Protein AF-A0ABD4KV05-F1 (afdb_monomer)

Radius of gyration: 11.91 Å; Cα contacts (8 Å, |Δi|>4): 58; chains: 1; bounding box: 19×21×37 Å

Foldseek 3Di:
DCPLQVVQLVQQLVLLVVLLVCLVVPVVVSCVPVVDDSVVSVVSVVDDSVRSSVVSSDSDHD

Secondary structure (DSSP, 8-state):
--HHHHHHHHHHHHHHHHHHHHHHH-HHHHHHHH---HHHHHHHHH--HHHHHHHHT-SS--

Organism: Vibrio anguillarum (NCBI:txid55601)

Solvent-accessible surface area (backbone atoms only — not comparable to full-atom values): 3474 Å² total; per-residue (Å²): 144,64,62,70,60,55,51,32,22,53,50,29,36,51,49,52,50,54,47,26,57,39,25,67,77,39,52,68,59,28,29,66,77,68,71,41,55,67,71,54,45,56,48,43,57,72,48,52,74,69,53,47,52,61,60,16,66,39,93,56,84,118

Structure (mmCIF, N/CA/C/O backbone):
data_AF-A0ABD4KV05-F1
#
_entry.id   AF-A0ABD4KV05-F1
#
loop_
_atom_site.group_PDB
_atom_site.id
_atom_site.type_symbol
_atom_site.label_atom_id
_atom_site.label_alt_id
_atom_site.label_comp_id
_atom_site.label_asym_id
_atom_site.label_entity_id
_atom_site.label_seq_id
_atom_site.pdbx_PDB_ins_code
_atom_site.Cartn_x
_atom_site.Cartn_y
_atom_site.Cartn_z
_atom_site.occupancy
_atom_site.B_iso_or_equiv
_atom_site.auth_seq_id
_atom_site.auth_comp_id
_atom_site.auth_asym_id
_atom_site.auth_atom_id
_atom_site.pdbx_PDB_model_num
ATOM 1 N N . MET A 1 1 ? 7.803 12.892 -25.655 1.00 42.78 1 MET A N 1
ATOM 2 C CA . MET A 1 1 ? 6.529 12.949 -24.903 1.00 42.78 1 MET A CA 1
ATOM 3 C C . MET A 1 1 ? 6.406 11.692 -24.038 1.00 42.78 1 MET A C 1
ATOM 5 O O . MET A 1 1 ? 5.614 10.818 -24.345 1.00 42.78 1 MET A O 1
ATOM 9 N N . THR A 1 2 ? 7.232 11.575 -22.996 1.00 52.16 2 THR A N 1
ATOM 10 C CA . THR A 1 2 ? 7.283 10.422 -22.061 1.00 52.16 2 THR A CA 1
ATOM 11 C C . THR A 1 2 ? 7.034 10.833 -20.604 1.00 52.16 2 THR A C 1
ATOM 13 O O . THR A 1 2 ? 6.942 9.979 -19.730 1.00 52.16 2 THR A O 1
ATOM 16 N N . THR A 1 3 ? 6.898 12.137 -20.355 1.00 59.03 3 THR A N 1
ATOM 17 C CA . THR A 1 3 ? 6.921 12.781 -19.035 1.00 59.03 3 THR A CA 1
ATOM 18 C C . THR A 1 3 ? 5.795 12.268 -18.130 1.00 59.03 3 THR A C 1
ATOM 20 O O . THR A 1 3 ? 6.067 11.715 -17.074 1.00 59.03 3 THR A O 1
ATOM 23 N N . ASN A 1 4 ? 4.548 12.254 -18.614 1.00 67.00 4 ASN A N 1
ATOM 24 C CA . ASN A 1 4 ? 3.395 11.916 -17.772 1.00 67.00 4 ASN A CA 1
ATOM 25 C C . ASN A 1 4 ? 3.408 10.481 -17.215 1.00 67.00 4 ASN A C 1
ATOM 27 O O . ASN A 1 4 ? 2.984 10.272 -16.087 1.00 67.00 4 ASN A O 1
ATOM 31 N N . GLN A 1 5 ? 3.881 9.484 -17.973 1.00 71.06 5 GLN A N 1
ATOM 32 C CA . GLN A 1 5 ? 3.890 8.094 -17.489 1.00 71.06 5 GLN A CA 1
ATOM 33 C C . GLN A 1 5 ? 4.981 7.850 -16.445 1.00 71.06 5 GLN A C 1
ATOM 35 O O . GLN A 1 5 ? 4.748 7.123 -15.484 1.00 71.06 5 GLN A O 1
ATOM 40 N N . GLN A 1 6 ? 6.157 8.462 -16.611 1.00 78.50 6 GLN A N 1
ATOM 41 C CA . GLN A 1 6 ? 7.218 8.378 -15.605 1.00 78.50 6 GLN A CA 1
ATOM 42 C C . GLN A 1 6 ? 6.859 9.172 -14.345 1.00 78.50 6 GLN A C 1
ATOM 44 O O . GLN A 1 6 ? 7.133 8.696 -13.246 1.00 78.50 6 GLN A O 1
ATOM 49 N N . ASP A 1 7 ? 6.189 10.316 -14.491 1.00 82.38 7 ASP A N 1
ATOM 50 C CA . ASP A 1 7 ? 5.710 11.108 -13.357 1.00 82.38 7 ASP A CA 1
ATOM 51 C C . ASP A 1 7 ? 4.617 10.365 -12.573 1.00 82.38 7 ASP A C 1
ATOM 53 O O . ASP A 1 7 ? 4.688 10.283 -11.347 1.00 82.38 7 ASP A O 1
ATOM 57 N N . PHE A 1 8 ? 3.645 9.745 -13.261 1.00 84.44 8 PHE A N 1
ATOM 58 C CA . PHE A 1 8 ? 2.635 8.908 -12.601 1.00 84.44 8 PHE A CA 1
ATOM 59 C C . PHE A 1 8 ? 3.255 7.689 -11.931 1.00 84.44 8 PHE A C 1
ATOM 61 O O . PHE A 1 8 ? 2.901 7.383 -10.798 1.00 84.44 8 PHE A O 1
ATOM 68 N N . TYR A 1 9 ? 4.224 7.040 -12.575 1.00 86.94 9 TYR A N 1
ATOM 69 C CA . TYR A 1 9 ? 4.950 5.932 -11.967 1.00 86.94 9 TYR A CA 1
ATOM 70 C C . TYR A 1 9 ? 5.636 6.345 -10.661 1.00 86.94 9 TYR A C 1
ATOM 72 O O . TYR A 1 9 ? 5.473 5.682 -9.639 1.00 86.94 9 TYR A O 1
ATOM 80 N N . GLN A 1 10 ? 6.379 7.455 -10.670 1.00 87.75 10 GLN A N 1
ATOM 81 C CA . GLN A 1 10 ? 7.082 7.938 -9.482 1.00 87.75 10 GLN A CA 1
ATOM 82 C C . GLN A 1 10 ? 6.114 8.344 -8.368 1.00 87.75 10 GLN A C 1
ATOM 84 O O . GLN A 1 10 ? 6.355 8.015 -7.206 1.00 87.75 10 GLN A O 1
ATOM 89 N N . LEU A 1 11 ? 5.010 9.009 -8.714 1.00 89.44 11 LEU A N 1
ATOM 90 C CA . LEU A 1 11 ? 4.002 9.426 -7.746 1.00 89.44 11 LEU A CA 1
ATOM 91 C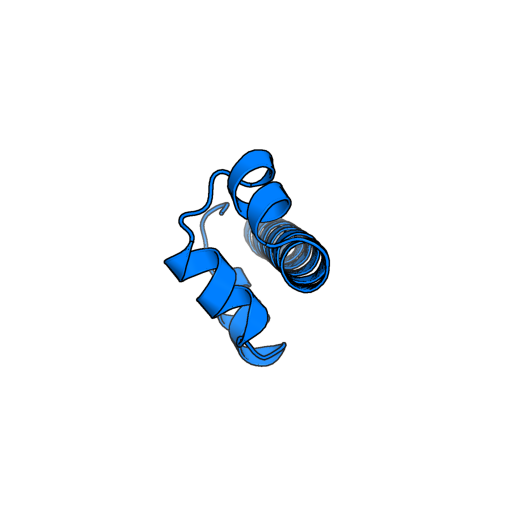 C . LEU A 1 11 ? 3.275 8.225 -7.129 1.00 89.44 11 LEU A C 1
ATOM 93 O O . LEU A 1 11 ? 3.165 8.139 -5.907 1.00 89.44 11 LEU A O 1
ATOM 97 N N . ASN A 1 12 ? 2.852 7.269 -7.957 1.00 89.88 12 ASN A N 1
ATOM 98 C CA . AS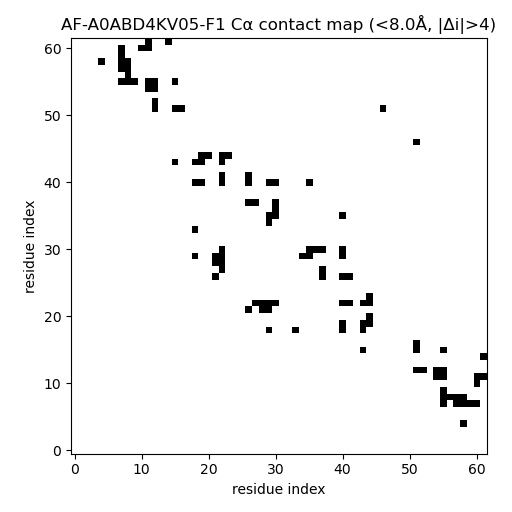N A 1 12 ? 2.206 6.036 -7.516 1.00 89.88 12 ASN A CA 1
ATOM 99 C C . ASN A 1 12 ? 3.137 5.220 -6.616 1.00 89.88 12 ASN A C 1
ATOM 101 O O . ASN A 1 12 ? 2.724 4.720 -5.573 1.00 89.88 12 ASN A O 1
ATOM 105 N N . LEU A 1 13 ? 4.414 5.114 -6.987 1.00 89.88 13 LEU A N 1
ATOM 106 C CA . LEU A 1 13 ? 5.398 4.389 -6.194 1.00 89.88 13 LEU A CA 1
ATOM 107 C C . LEU A 1 13 ? 5.623 5.067 -4.835 1.00 89.88 13 LEU A C 1
ATOM 109 O O . LEU A 1 1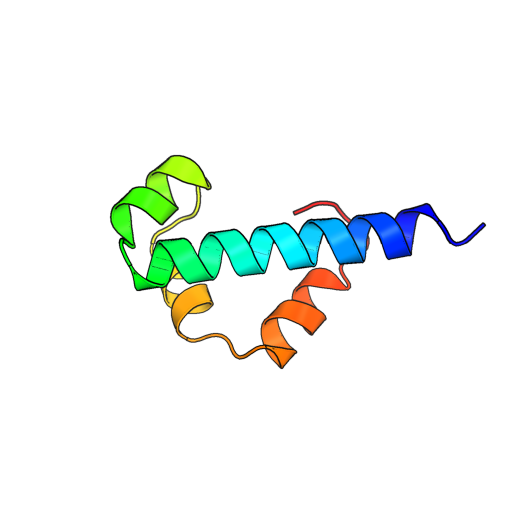3 ? 5.626 4.391 -3.807 1.00 89.88 13 LEU A O 1
ATOM 113 N N . ALA A 1 14 ? 5.751 6.397 -4.810 1.00 91.19 14 ALA A N 1
ATOM 114 C CA . ALA A 1 14 ? 5.889 7.161 -3.572 1.00 91.19 14 ALA A CA 1
ATOM 115 C C . ALA A 1 14 ? 4.658 7.011 -2.662 1.00 91.19 14 ALA A C 1
ATOM 117 O O . ALA A 1 14 ? 4.813 6.780 -1.461 1.00 91.19 14 ALA A O 1
ATOM 118 N N . TYR A 1 15 ? 3.453 7.076 -3.236 1.00 91.69 15 TYR A N 1
ATOM 119 C CA . TYR A 1 15 ? 2.197 6.856 -2.522 1.00 91.69 15 TYR A CA 1
ATOM 120 C C . TYR A 1 15 ? 2.156 5.466 -1.878 1.00 91.69 15 TYR A C 1
ATOM 122 O O . TYR A 1 15 ? 1.939 5.345 -0.673 1.00 91.69 15 TYR A O 1
ATOM 130 N N . LEU A 1 16 ? 2.442 4.417 -2.654 1.00 91.62 16 LEU A N 1
ATOM 131 C CA . LEU A 1 16 ? 2.414 3.035 -2.180 1.00 91.62 16 LEU A CA 1
ATOM 132 C C . LEU A 1 16 ? 3.462 2.767 -1.091 1.00 91.62 16 LEU A C 1
ATOM 134 O O . LEU A 1 16 ? 3.176 2.065 -0.120 1.00 91.62 16 LEU A O 1
ATOM 138 N N . HIS A 1 17 ? 4.661 3.344 -1.213 1.00 92.94 17 HIS A N 1
ATOM 139 C CA . HIS A 1 17 ? 5.682 3.249 -0.169 1.00 92.94 17 HIS A CA 1
ATOM 140 C C . HIS A 1 17 ? 5.258 3.961 1.115 1.00 92.94 17 HIS A C 1
ATOM 142 O O . HIS A 1 17 ? 5.390 3.381 2.192 1.00 92.94 17 HIS A O 1
ATOM 148 N N . ALA A 1 18 ? 4.720 5.178 1.017 1.00 92.31 18 ALA A N 1
ATOM 149 C CA . ALA A 1 18 ? 4.245 5.921 2.180 1.00 92.31 18 ALA A CA 1
ATOM 150 C C . ALA A 1 18 ? 3.089 5.192 2.885 1.00 92.31 18 ALA A C 1
ATOM 152 O O . ALA A 1 18 ? 3.100 5.060 4.110 1.00 92.31 18 ALA A O 1
ATOM 153 N N . ALA A 1 19 ? 2.136 4.663 2.112 1.00 92.25 19 ALA A N 1
ATOM 154 C CA . ALA A 1 19 ? 1.017 3.885 2.630 1.00 92.25 19 ALA A CA 1
ATOM 155 C C . ALA A 1 19 ? 1.495 2.611 3.335 1.00 92.25 19 ALA A C 1
ATOM 157 O O . ALA A 1 19 ? 1.049 2.321 4.442 1.00 92.25 19 ALA A O 1
ATOM 158 N N . ARG A 1 20 ? 2.448 1.881 2.744 1.00 93.56 20 ARG A N 1
ATOM 159 C CA . ARG A 1 20 ? 3.014 0.661 3.334 1.00 93.56 20 ARG A CA 1
ATOM 160 C C . ARG A 1 20 ? 3.797 0.923 4.615 1.00 93.56 20 ARG A C 1
ATOM 162 O O . ARG A 1 20 ? 3.666 0.158 5.566 1.00 93.56 20 ARG A O 1
ATOM 169 N N . GLU A 1 21 ? 4.623 1.963 4.649 1.00 94.00 21 GLU A N 1
ATOM 170 C CA . GLU A 1 21 ? 5.408 2.277 5.845 1.00 94.00 21 GLU A CA 1
ATOM 171 C C . GLU A 1 21 ? 4.502 2.713 6.999 1.00 94.00 21 GLU A C 1
ATOM 173 O O . GLU A 1 21 ? 4.682 2.237 8.119 1.00 94.00 21 GLU A O 1
ATOM 178 N N . LEU A 1 22 ? 3.463 3.514 6.728 1.00 93.19 22 LEU A N 1
ATOM 179 C CA . LEU A 1 22 ? 2.462 3.824 7.747 1.00 93.19 22 LEU A CA 1
ATOM 180 C C . LEU A 1 22 ? 1.692 2.571 8.174 1.00 93.19 22 LEU A C 1
ATOM 182 O O . LEU A 1 22 ? 1.547 2.338 9.367 1.00 93.19 22 LEU A O 1
ATOM 186 N N . ALA A 1 23 ? 1.273 1.730 7.226 1.00 92.94 23 ALA A N 1
ATOM 187 C CA . ALA A 1 23 ? 0.545 0.494 7.506 1.00 92.94 23 ALA A CA 1
ATOM 188 C C . ALA A 1 23 ? 1.320 -0.472 8.414 1.00 92.94 23 ALA A C 1
ATOM 190 O O . ALA A 1 23 ? 0.721 -1.170 9.224 1.00 92.94 23 ALA A O 1
ATOM 191 N N . ARG A 1 24 ? 2.652 -0.510 8.309 1.00 92.31 24 ARG A N 1
ATOM 192 C CA . ARG A 1 24 ? 3.512 -1.344 9.165 1.00 92.31 24 ARG A CA 1
ATOM 193 C C . ARG A 1 24 ? 3.597 -0.854 10.607 1.00 92.31 24 ARG A C 1
ATOM 195 O O . ARG A 1 24 ? 3.822 -1.666 11.500 1.00 92.31 24 ARG A O 1
ATOM 202 N N . ILE A 1 25 ? 3.470 0.452 10.818 1.00 94.69 25 ILE A N 1
ATOM 203 C CA . ILE A 1 25 ? 3.554 1.083 12.139 1.00 94.69 25 ILE A CA 1
ATOM 204 C C . ILE A 1 25 ? 2.168 1.113 12.787 1.00 94.69 25 ILE A C 1
ATOM 206 O O . ILE A 1 25 ? 2.011 0.694 13.931 1.00 94.69 25 ILE A O 1
ATOM 210 N N . ASP A 1 26 ? 1.175 1.595 12.040 1.00 93.9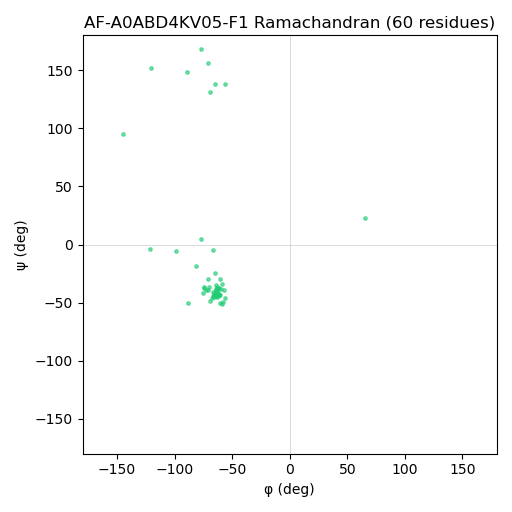4 26 ASP A N 1
ATOM 211 C CA . ASP A 1 26 ? -0.213 1.741 12.462 1.00 93.94 26 ASP A CA 1
ATOM 212 C C . ASP A 1 26 ? -1.173 1.473 11.280 1.00 93.94 26 ASP A C 1
ATOM 214 O O . ASP A 1 26 ? -1.483 2.370 10.483 1.00 93.94 26 ASP A O 1
ATOM 218 N N . PRO A 1 27 ? -1.680 0.231 11.156 1.00 91.44 27 PRO A N 1
ATOM 219 C CA . PRO A 1 27 ? -2.625 -0.136 10.108 1.00 91.44 27 PRO A CA 1
ATOM 220 C C . PRO A 1 27 ? -3.937 0.660 10.157 1.00 91.44 27 PRO A C 1
ATOM 222 O O . PRO A 1 27 ? -4.558 0.867 9.116 1.00 91.44 27 PRO A O 1
ATOM 225 N N . GLN A 1 28 ? -4.387 1.099 11.340 1.00 91.75 28 GLN A N 1
ATOM 226 C CA . GLN A 1 28 ? -5.649 1.835 11.470 1.00 91.75 28 GLN A CA 1
ATOM 227 C C . GLN A 1 28 ? -5.501 3.269 10.971 1.00 91.75 28 GLN A C 1
ATOM 229 O O . GLN A 1 28 ? -6.356 3.758 10.230 1.00 91.75 28 GLN A O 1
ATOM 234 N N . GLU A 1 29 ? -4.386 3.912 11.307 1.00 92.75 29 GLU A N 1
ATOM 235 C CA . GLU A 1 29 ? -4.064 5.238 10.787 1.00 92.75 29 GLU A CA 1
ATOM 236 C C . GLU A 1 29 ? -3.854 5.202 9.266 1.00 92.75 29 GLU A C 1
ATOM 238 O O . GLU A 1 2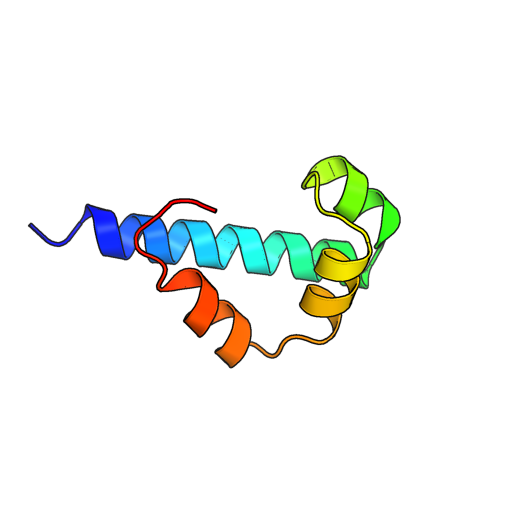9 ? -4.255 6.131 8.564 1.00 92.75 29 GLU A O 1
ATOM 243 N N . ALA A 1 30 ? -3.297 4.115 8.721 1.00 91.56 30 ALA A N 1
ATOM 244 C CA . ALA A 1 30 ? -3.172 3.937 7.276 1.00 91.56 30 ALA A CA 1
ATOM 245 C C . ALA A 1 30 ? -4.533 3.853 6.565 1.00 91.56 30 ALA A C 1
ATOM 247 O O . ALA A 1 30 ? -4.72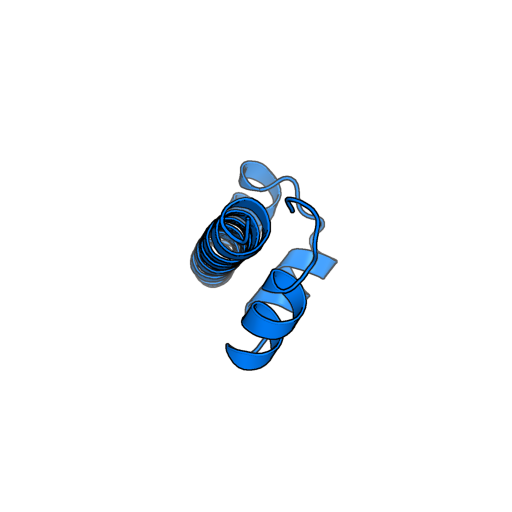7 4.526 5.553 1.00 91.56 30 ALA A O 1
ATOM 248 N N . VAL A 1 31 ? -5.493 3.100 7.116 1.00 93.44 31 VAL A N 1
ATOM 249 C CA . VAL A 1 31 ? -6.881 3.053 6.614 1.00 93.44 31 VAL A CA 1
ATOM 250 C C . VAL A 1 31 ? -7.499 4.455 6.583 1.00 93.44 31 VAL A C 1
ATOM 252 O O . VAL A 1 31 ? -8.082 4.852 5.576 1.00 93.44 31 VAL A O 1
ATOM 255 N N . LEU A 1 32 ? -7.336 5.227 7.660 1.00 92.88 32 LEU A N 1
ATOM 256 C CA . LEU A 1 32 ? -7.907 6.570 7.787 1.00 92.88 32 LEU A CA 1
ATOM 257 C C . LEU A 1 32 ? -7.243 7.593 6.857 1.00 92.88 32 LEU A C 1
ATOM 259 O O . LEU A 1 32 ? -7.941 8.326 6.159 1.00 92.88 32 LEU A O 1
ATOM 263 N N . ARG A 1 33 ? -5.906 7.653 6.832 1.00 91.62 33 ARG A N 1
ATOM 264 C CA . ARG A 1 33 ? -5.160 8.668 6.067 1.00 91.62 33 ARG A CA 1
ATOM 265 C C . ARG A 1 33 ? -5.163 8.425 4.571 1.00 91.62 33 ARG A C 1
ATOM 267 O O . ARG A 1 33 ? -5.183 9.387 3.809 1.00 91.62 33 ARG A O 1
ATOM 274 N N . PHE A 1 34 ? -5.106 7.162 4.161 1.00 89.31 34 PHE A N 1
ATOM 275 C CA . PHE A 1 34 ? -5.041 6.794 2.750 1.00 89.31 34 PHE A CA 1
ATOM 276 C C . PHE A 1 34 ? -6.405 6.386 2.179 1.00 89.31 34 PHE A C 1
ATOM 278 O O . PHE A 1 34 ? -6.511 6.176 0.975 1.00 89.31 34 PHE A O 1
ATOM 285 N N . GLY A 1 35 ? -7.452 6.300 3.011 1.00 91.31 35 GLY A N 1
ATOM 286 C CA . GLY A 1 35 ? -8.800 5.917 2.578 1.00 91.31 35 GLY A CA 1
ATOM 287 C C . GLY A 1 35 ? -8.890 4.476 2.066 1.00 91.31 35 GLY A C 1
ATOM 288 O O . GLY A 1 35 ? -9.777 4.154 1.279 1.00 91.31 35 GLY A O 1
ATOM 289 N N . LEU A 1 36 ? -7.952 3.618 2.473 1.00 89.12 36 LEU A N 1
ATOM 290 C CA . LEU A 1 36 ? -7.834 2.242 2.001 1.00 89.12 36 LEU A CA 1
ATOM 291 C C . LEU A 1 36 ? -8.662 1.301 2.871 1.00 89.12 36 LEU A C 1
ATOM 293 O O . LEU A 1 36 ? -8.787 1.495 4.077 1.00 89.12 36 LEU A O 1
ATOM 297 N N . THR A 1 37 ? -9.193 0.232 2.282 1.00 9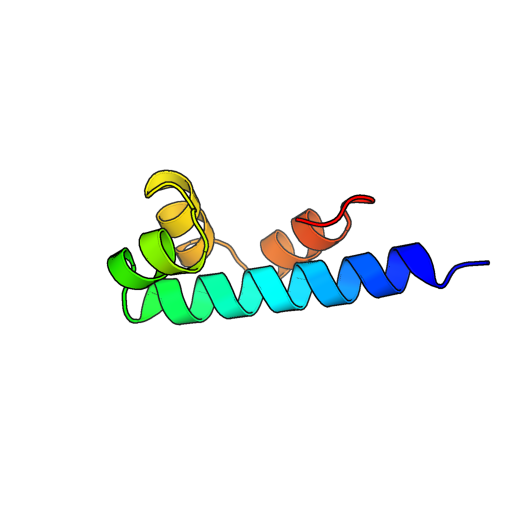3.44 37 THR A N 1
ATOM 298 C CA . THR A 1 37 ? -9.817 -0.832 3.074 1.00 93.44 37 THR A CA 1
ATOM 299 C C . THR A 1 37 ? -8.756 -1.618 3.835 1.00 93.44 37 THR A C 1
ATOM 301 O O . THR A 1 37 ? -7.590 -1.681 3.436 1.00 93.44 37 THR A O 1
ATOM 304 N N . ARG A 1 38 ? -9.165 -2.259 4.934 1.00 89.75 38 ARG A N 1
ATOM 305 C CA . ARG A 1 38 ? -8.255 -3.062 5.756 1.00 89.75 38 ARG A CA 1
ATOM 306 C C . ARG A 1 38 ? -7.571 -4.166 4.948 1.00 89.75 38 ARG A C 1
ATOM 308 O O . ARG A 1 38 ? -6.372 -4.352 5.097 1.00 89.75 38 ARG A O 1
ATOM 315 N N . ASP A 1 39 ? -8.295 -4.807 4.034 1.00 93.38 39 ASP A N 1
ATOM 316 C CA . ASP A 1 39 ? -7.749 -5.833 3.140 1.00 93.38 39 ASP A CA 1
ATOM 317 C C . ASP A 1 39 ? -6.614 -5.302 2.246 1.00 93.38 39 ASP A C 1
ATOM 319 O O . ASP A 1 39 ? -5.620 -5.990 2.024 1.00 93.38 39 ASP A O 1
ATOM 323 N N . VAL A 1 40 ? -6.727 -4.061 1.755 1.00 90.56 40 VAL A N 1
ATOM 324 C CA . VAL A 1 40 ? -5.682 -3.428 0.932 1.00 90.56 40 VAL A CA 1
ATOM 325 C C . VAL A 1 40 ? -4.472 -3.054 1.784 1.00 90.56 40 VAL A C 1
ATOM 327 O O . VAL A 1 40 ? -3.337 -3.237 1.353 1.00 90.56 40 VAL A O 1
ATOM 330 N N . VAL A 1 41 ? -4.696 -2.575 3.007 1.00 92.75 41 VAL A N 1
ATOM 331 C CA . VAL A 1 41 ? -3.621 -2.280 3.964 1.00 92.75 41 VAL A CA 1
ATOM 332 C C . VAL A 1 41 ? -2.862 -3.556 4.340 1.00 92.75 41 VAL A C 1
ATOM 334 O O . VAL A 1 41 ? -1.633 -3.572 4.278 1.00 92.75 41 VAL A O 1
ATOM 337 N N . ASP A 1 42 ? -3.568 -4.649 4.629 1.00 93.25 42 ASP A N 1
ATOM 338 C CA . ASP A 1 42 ? -2.952 -5.951 4.897 1.00 93.25 42 ASP A CA 1
ATOM 339 C C . ASP A 1 42 ? -2.179 -6.469 3.670 1.00 93.25 42 ASP A C 1
ATOM 341 O O . ASP A 1 42 ? -1.068 -6.993 3.803 1.00 93.25 42 ASP A O 1
ATOM 345 N N . ALA A 1 43 ? -2.698 -6.266 2.455 1.00 92.12 43 ALA A N 1
ATOM 346 C CA . ALA A 1 43 ? -1.975 -6.589 1.226 1.00 92.12 43 ALA A CA 1
ATOM 347 C C . ALA A 1 43 ? -0.699 -5.744 1.057 1.00 92.12 43 ALA A C 1
ATOM 349 O O . ALA A 1 43 ? 0.342 -6.287 0.694 1.00 92.12 43 ALA A O 1
ATOM 350 N N . LEU A 1 44 ? -0.736 -4.443 1.372 1.00 91.31 44 LEU A N 1
ATOM 351 C CA . LEU A 1 44 ? 0.431 -3.552 1.309 1.00 91.31 44 LEU A CA 1
ATOM 352 C C . LEU A 1 44 ? 1.528 -3.950 2.300 1.00 91.31 44 LEU A C 1
ATOM 354 O O . LEU A 1 44 ? 2.712 -3.896 1.959 1.00 91.31 44 LEU A O 1
ATOM 358 N N . ILE A 1 45 ? 1.156 -4.370 3.512 1.00 92.12 45 ILE A N 1
ATOM 359 C CA . ILE A 1 45 ? 2.111 -4.833 4.528 1.00 92.12 45 ILE A CA 1
ATOM 360 C C . ILE A 1 45 ? 2.873 -6.067 4.023 1.00 92.12 45 ILE A C 1
ATOM 362 O O . ILE A 1 45 ? 4.097 -6.138 4.181 1.00 92.12 45 ILE A O 1
ATOM 366 N N . ASN A 1 46 ? 2.157 -6.997 3.382 1.00 92.25 46 ASN A N 1
ATOM 367 C CA . ASN A 1 46 ? 2.703 -8.248 2.851 1.00 92.25 46 ASN A CA 1
ATOM 368 C C . ASN A 1 46 ? 3.385 -8.101 1.479 1.00 92.25 46 ASN A C 1
ATOM 370 O O . ASN A 1 46 ? 4.179 -8.961 1.103 1.00 92.25 46 ASN A O 1
ATOM 374 N N . ALA A 1 47 ? 3.109 -7.025 0.738 1.00 90.00 47 ALA A N 1
ATOM 375 C CA . ALA A 1 47 ? 3.673 -6.790 -0.587 1.00 90.00 47 ALA A CA 1
ATOM 376 C C . ALA A 1 47 ? 5.197 -6.585 -0.546 1.00 90.00 47 ALA A C 1
ATOM 378 O O . ALA A 1 47 ? 5.738 -5.867 0.310 1.00 90.00 47 ALA A O 1
ATOM 379 N N . GLY A 1 48 ? 5.895 -7.193 -1.509 1.00 88.38 48 GLY A N 1
ATOM 380 C CA . GLY A 1 48 ? 7.306 -6.938 -1.782 1.00 88.38 48 GLY A CA 1
ATOM 381 C C . GLY A 1 48 ? 7.517 -5.623 -2.536 1.00 88.38 48 GLY A C 1
ATOM 382 O O . GLY A 1 48 ? 6.578 -5.021 -3.048 1.00 88.38 48 GLY A O 1
ATOM 383 N N . VAL A 1 49 ? 8.767 -5.164 -2.629 1.00 86.38 49 VAL A N 1
ATOM 384 C CA . VAL A 1 49 ? 9.096 -3.950 -3.404 1.00 86.38 49 VAL A CA 1
ATOM 385 C C . VAL A 1 49 ? 8.766 -4.147 -4.889 1.00 86.38 49 VAL A C 1
ATOM 387 O O . VAL A 1 4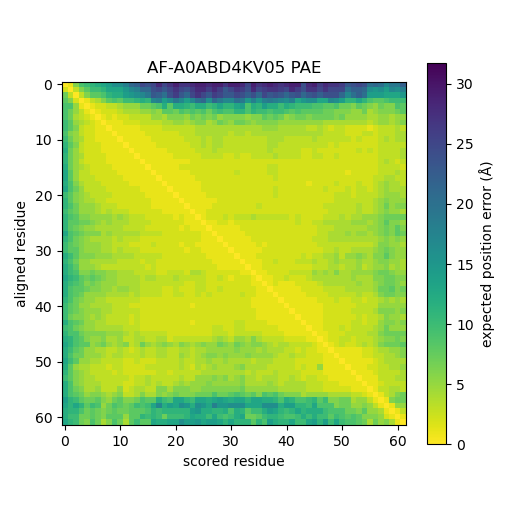9 ? 8.234 -3.236 -5.518 1.00 86.38 49 VAL A O 1
ATOM 390 N N . ASP A 1 50 ? 8.996 -5.346 -5.423 1.00 88.56 50 ASP A N 1
ATOM 391 C CA . ASP A 1 50 ? 8.654 -5.712 -6.801 1.00 88.56 50 ASP A CA 1
ATOM 392 C C . ASP A 1 50 ? 7.143 -5.631 -7.078 1.00 88.56 50 ASP A C 1
ATOM 394 O O . ASP A 1 50 ? 6.728 -5.170 -8.144 1.00 88.56 50 ASP A O 1
ATOM 398 N N . ASP A 1 51 ? 6.302 -6.002 -6.105 1.00 88.25 51 ASP A N 1
ATOM 399 C CA . ASP A 1 51 ? 4.846 -5.878 -6.227 1.00 88.25 51 ASP A CA 1
ATOM 400 C C . ASP A 1 51 ? 4.418 -4.411 -6.306 1.00 88.25 51 ASP A C 1
ATOM 402 O O . ASP A 1 51 ? 3.590 -4.054 -7.146 1.00 88.25 51 ASP A O 1
ATOM 406 N N . LEU A 1 52 ? 5.021 -3.547 -5.482 1.00 86.69 52 LEU A N 1
ATOM 407 C CA . LEU A 1 52 ? 4.733 -2.112 -5.496 1.00 86.69 52 LEU A CA 1
ATOM 408 C C . LEU A 1 52 ? 5.136 -1.464 -6.821 1.00 86.69 52 LEU A C 1
ATOM 410 O O . LEU A 1 52 ? 4.369 -0.676 -7.366 1.00 86.69 52 LEU A O 1
ATOM 414 N N . GLN A 1 53 ? 6.298 -1.822 -7.374 1.00 87.19 53 GLN A N 1
ATOM 415 C CA . GLN A 1 53 ? 6.737 -1.323 -8.683 1.00 87.19 53 GLN A CA 1
ATOM 416 C C . GLN A 1 53 ? 5.794 -1.779 -9.801 1.00 87.19 53 GLN A C 1
ATOM 418 O O . GLN A 1 53 ? 5.423 -0.992 -10.678 1.00 87.19 53 GLN A O 1
ATOM 423 N N . ARG A 1 54 ? 5.334 -3.034 -9.745 1.00 87.38 54 ARG A N 1
ATOM 424 C CA . ARG A 1 54 ? 4.373 -3.567 -10.716 1.00 87.38 54 ARG A CA 1
ATOM 425 C C . ARG A 1 54 ? 3.046 -2.809 -10.683 1.00 87.38 54 ARG A C 1
ATOM 427 O O . ARG A 1 54 ? 2.514 -2.490 -11.743 1.00 87.38 54 ARG A O 1
ATOM 434 N N . VAL A 1 55 ? 2.534 -2.484 -9.495 1.00 85.44 55 VAL A N 1
ATOM 435 C CA . VAL A 1 55 ? 1.299 -1.695 -9.334 1.00 85.44 55 VAL A CA 1
ATOM 436 C C . VAL A 1 55 ? 1.520 -0.231 -9.736 1.00 85.44 55 VAL A C 1
ATOM 438 O O . VAL A 1 55 ? 0.678 0.352 -10.416 1.00 85.44 55 VAL A O 1
ATOM 441 N N . ALA A 1 56 ? 2.677 0.348 -9.410 1.00 85.38 56 ALA A N 1
ATOM 442 C CA . ALA A 1 56 ? 3.020 1.722 -9.773 1.00 85.38 56 ALA A CA 1
ATOM 443 C C . ALA A 1 56 ? 3.148 1.946 -11.288 1.00 85.38 56 ALA A C 1
ATOM 445 O O . ALA A 1 56 ? 2.934 3.061 -11.754 1.00 85.38 56 ALA A O 1
ATOM 446 N N . THR A 1 57 ? 3.435 0.894 -12.068 1.00 83.38 57 THR A N 1
ATOM 447 C CA . THR A 1 57 ? 3.503 0.932 -13.549 1.00 83.38 57 THR A CA 1
ATOM 448 C C . THR A 1 57 ? 2.139 1.192 -14.206 1.00 83.38 57 THR A C 1
ATOM 450 O O . THR A 1 57 ? 2.042 1.354 -15.424 1.00 83.38 57 THR A O 1
ATOM 453 N N . SER A 1 58 ? 1.066 1.258 -13.414 1.00 75.06 58 SER A 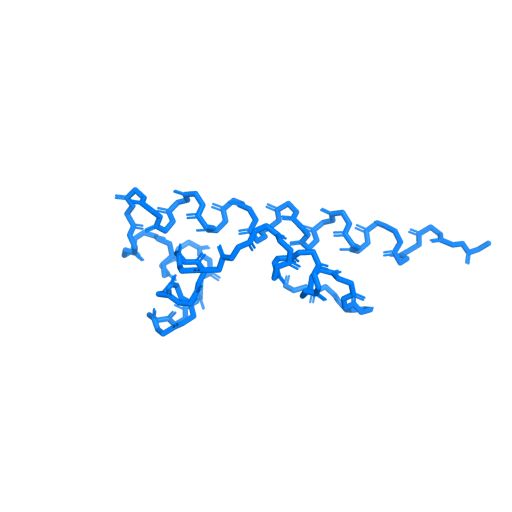N 1
ATOM 454 C CA . SER A 1 58 ? -0.250 1.642 -13.905 1.00 75.06 58 SER A CA 1
ATOM 455 C C . SER A 1 58 ? -0.215 3.019 -14.581 1.00 75.06 58 SER A C 1
ATOM 457 O O . SER A 1 58 ? 0.416 3.958 -14.105 1.00 75.06 58 SER A O 1
ATOM 459 N N . SER A 1 59 ? -0.917 3.151 -15.710 1.00 68.62 59 SER A N 1
ATOM 460 C CA . SER A 1 59 ? -0.977 4.405 -16.485 1.00 68.62 59 SER A CA 1
ATOM 461 C C . SER A 1 59 ? -1.907 5.465 -15.878 1.00 68.62 59 SER A C 1
ATOM 463 O O . SER A 1 59 ? -2.116 6.513 -16.484 1.00 68.62 59 SER A O 1
ATOM 465 N N . PHE A 1 60 ? -2.473 5.187 -14.704 1.00 72.44 60 PHE A N 1
ATOM 466 C CA . PHE A 1 60 ? -3.394 6.055 -13.981 1.00 72.44 60 PHE A CA 1
ATOM 467 C C . PHE A 1 60 ? -2.825 6.393 -12.605 1.00 72.44 60 PHE A C 1
ATOM 469 O O . PHE A 1 60 ? -2.070 5.603 -12.037 1.00 72.44 60 PHE A O 1
ATOM 476 N N . MET A 1 61 ? -3.199 7.559 -12.082 1.00 75.44 61 MET A N 1
ATOM 477 C CA . MET A 1 61 ? -2.880 7.945 -10.710 1.00 75.44 61 MET A CA 1
ATOM 478 C C . MET A 1 61 ? -3.685 7.076 -9.739 1.00 75.44 61 MET A C 1
ATOM 480 O O . MET A 1 61 ? -4.888 6.891 -9.946 1.00 75.44 61 MET A O 1
ATOM 484 N N . LEU A 1 62 ? -2.995 6.526 -8.740 1.00 75.25 62 LEU A N 1
ATOM 485 C CA . LEU A 1 62 ? -3.575 5.740 -7.650 1.00 75.25 62 LEU A CA 1
ATOM 486 C C . LEU A 1 62 ? -4.055 6.632 -6.503 1.00 75.25 62 LEU A C 1
ATOM 488 O O . LEU A 1 62 ? -3.412 7.678 -6.259 1.00 75.25 62 LEU A O 1
#

InterPro domains:
  IPR023559 Flagellar transcriptional activator FlhD [PF05247] (2-62)
  IPR036194 Flagellar transcriptional activator FlhD superfamily [G3DSA:1.10.4000.10] (1-62)
  IPR036194 Flagellar transcriptional activator FlhD superfamily [SSF63592] (1-62)

Nearest PDB structures (foldseek):
  8j56-assembly1_D  TM=9.425E-01  e=4.573E-03  Cupriavidus necator
  2avu-assembly1_A  TM=9.595E-01  e=1.109E-02  Escherichia coli
  5hxg-assembly2_D  TM=9.313E-01  e=4.572E-02  Salmonella enterica subsp. enterica serovar Infantis str. SARB27
  1g8e-assembly1_A  TM=9.452E-01  e=6.515E-02  Escherichia coli
  2avu-assembly1_C  TM=9.499E-01  e=7.331E-02  Escherichia coli

pLDDT: mean 86.26, std 10.35, range [42.78, 94.69]

Sequence (62 aa):
MTTNQQDFYQLNLAYLHAARELARIDPQEAVLRFGLTRDVVDALINAGVDDLQRVATSSFML

Mean predicted aligned error: 4.9 Å